Protein AF-A0AAD6EBB7-F1 (afdb_monomer)

pLDDT: mean 71.31, std 22.4, range [21.45, 94.62]

InterPro domains:
  IPR036188 FAD/NAD(P)-binding domain superfamily [G3DSA:3.50.50.60] (75-112)

Secondary structure (DSSP, 8-state):
---------------EEEEE-GGGHHHHHHHHHHHHHTT----EE--HHHHHHH-TT--S--TT--EEEEETT-----HHHHHHHHHHHHHHTT---PPPS-TTHHHHHHHHHHHHHHHHHHHHHTTS-GGG--S--

Structure (mmCIF, N/CA/C/O backbone):
data_AF-A0AAD6EBB7-F1
#
_entry.id   AF-A0AAD6EBB7-F1
#
loop_
_atom_site.group_PDB
_atom_site.id
_atom_site.type_symbol
_atom_site.label_atom_id
_atom_site.label_alt_id
_atom_site.label_comp_id
_atom_site.label_asym_id
_atom_site.label_entity_id
_atom_site.label_seq_id
_atom_site.pdbx_PDB_ins_code
_atom_site.Cartn_x
_atom_site.Cartn_y
_atom_site.Cartn_z
_atom_site.occupancy
_atom_site.B_iso_or_equiv
_atom_site.auth_seq_id
_atom_site.auth_comp_id
_atom_site.auth_asym_id
_atom_site.auth_atom_id
_atom_site.pdbx_PDB_model_num
ATOM 1 N N . MET A 1 1 ? 20.242 24.472 -24.552 1.00 30.92 1 MET A N 1
ATOM 2 C CA . MET A 1 1 ? 19.125 23.527 -24.772 1.00 30.92 1 MET A CA 1
ATOM 3 C C . MET A 1 1 ? 19.015 22.650 -23.539 1.00 30.92 1 MET A C 1
ATOM 5 O O . MET A 1 1 ? 19.896 21.833 -23.316 1.00 30.92 1 MET A O 1
ATOM 9 N N . ALA A 1 2 ? 18.014 22.889 -22.693 1.00 26.17 2 ALA A N 1
ATOM 10 C CA . ALA A 1 2 ? 17.750 22.060 -21.523 1.00 26.17 2 ALA A CA 1
ATOM 11 C C . ALA A 1 2 ? 16.842 20.902 -21.949 1.00 26.17 2 ALA A C 1
ATOM 13 O O . ALA A 1 2 ? 15.729 21.130 -22.421 1.00 26.17 2 ALA A O 1
ATOM 14 N N . VAL A 1 3 ? 17.330 19.670 -21.827 1.00 26.83 3 VAL A N 1
ATOM 15 C CA . VAL A 1 3 ? 16.520 18.469 -22.034 1.00 26.83 3 VAL A CA 1
ATOM 16 C C . VAL A 1 3 ? 15.714 18.257 -20.755 1.00 26.83 3 VAL A C 1
ATOM 18 O O . VAL A 1 3 ? 16.216 17.711 -19.776 1.00 26.83 3 VAL A O 1
ATOM 21 N N . MET A 1 4 ? 14.470 18.739 -20.736 1.00 21.45 4 MET A N 1
ATOM 22 C CA . MET A 1 4 ? 13.486 18.302 -19.748 1.00 21.45 4 MET A CA 1
ATOM 23 C C . MET A 1 4 ? 13.155 16.836 -20.032 1.00 21.45 4 MET A C 1
ATOM 25 O O . MET A 1 4 ? 12.394 16.526 -20.946 1.00 21.45 4 MET A O 1
ATOM 29 N N . ALA A 1 5 ? 13.726 15.927 -19.248 1.00 25.39 5 ALA A N 1
ATOM 30 C CA . ALA A 1 5 ? 13.166 14.593 -19.104 1.00 25.39 5 ALA A CA 1
ATOM 31 C C . ALA A 1 5 ? 11.798 14.720 -18.406 1.00 25.39 5 ALA A C 1
ATOM 33 O O . ALA A 1 5 ? 11.733 15.286 -17.311 1.00 25.39 5 ALA A O 1
ATOM 34 N N . PRO A 1 6 ? 10.697 14.223 -18.990 1.00 32.47 6 PRO A N 1
ATOM 35 C CA . PRO A 1 6 ? 9.423 14.222 -18.301 1.00 32.47 6 PRO A CA 1
ATOM 36 C C . PRO A 1 6 ? 9.461 13.098 -17.260 1.00 32.47 6 PRO A C 1
ATOM 38 O O . PRO A 1 6 ? 9.303 11.921 -17.578 1.00 32.47 6 PRO A O 1
ATOM 41 N N . VAL A 1 7 ? 9.693 13.462 -15.998 1.00 29.30 7 VAL A N 1
ATOM 42 C CA . VAL A 1 7 ? 9.375 12.624 -14.834 1.00 29.30 7 VAL A CA 1
ATOM 43 C C . VAL A 1 7 ? 7.850 12.577 -14.737 1.00 29.30 7 VAL A C 1
ATOM 45 O O . VAL A 1 7 ? 7.235 13.343 -14.004 1.00 29.30 7 VAL A O 1
ATOM 48 N N . LEU A 1 8 ? 7.223 11.735 -15.556 1.00 26.06 8 LEU A N 1
ATOM 49 C CA . LEU A 1 8 ? 5.768 11.694 -15.713 1.00 26.06 8 LEU A CA 1
ATOM 50 C C . LEU A 1 8 ? 5.171 10.359 -15.249 1.00 26.06 8 LEU A C 1
ATOM 52 O O . LEU A 1 8 ? 4.272 9.853 -15.901 1.00 26.06 8 LEU A O 1
ATOM 56 N N . TRP A 1 9 ? 5.664 9.751 -14.158 1.00 31.84 9 TRP A N 1
ATOM 57 C CA . TRP A 1 9 ? 5.035 8.526 -13.610 1.00 31.84 9 TRP A CA 1
ATOM 58 C C . TRP A 1 9 ? 5.114 8.345 -12.091 1.00 31.84 9 TRP A C 1
ATOM 60 O O . TRP A 1 9 ? 4.828 7.253 -11.606 1.00 31.84 9 TRP A O 1
ATOM 70 N N . ALA A 1 10 ? 5.402 9.387 -11.309 1.00 29.94 10 ALA A N 1
ATOM 71 C CA . ALA A 1 10 ? 5.020 9.373 -9.895 1.00 29.94 10 ALA A CA 1
ATOM 72 C C . ALA A 1 10 ? 3.500 9.602 -9.783 1.00 29.94 10 ALA A C 1
ATOM 74 O O . ALA A 1 10 ? 3.049 10.574 -9.189 1.00 29.94 10 ALA A O 1
ATOM 75 N N . LEU A 1 11 ? 2.697 8.756 -10.433 1.00 31.42 11 LEU A N 1
ATOM 76 C CA . LEU A 1 11 ? 1.260 8.729 -10.205 1.00 31.42 11 LEU A CA 1
ATOM 77 C C . LEU A 1 11 ? 1.067 7.951 -8.899 1.00 31.42 11 LEU A C 1
ATOM 79 O O . LEU A 1 11 ? 1.380 6.758 -8.875 1.00 31.42 11 LEU A O 1
ATOM 83 N N . PRO A 1 12 ? 0.634 8.593 -7.799 1.00 35.47 12 PRO A N 1
ATOM 84 C CA . PRO A 1 12 ? 0.432 7.911 -6.531 1.00 35.47 12 PRO A CA 1
ATOM 85 C C . PRO A 1 12 ? -0.656 6.846 -6.713 1.00 35.47 12 PRO A C 1
ATOM 87 O O . PRO A 1 12 ? -1.846 7.151 -6.737 1.00 35.47 12 PRO A O 1
ATOM 90 N N . CYS A 1 13 ? -0.252 5.583 -6.866 1.00 39.78 13 CYS A N 1
ATOM 91 C CA . CYS A 1 13 ? -1.150 4.451 -6.657 1.00 39.78 13 CYS A CA 1
ATOM 92 C C . CYS A 1 13 ? -1.630 4.479 -5.198 1.00 39.78 13 CYS A C 1
ATOM 94 O O . CYS A 1 13 ? -0.886 4.934 -4.326 1.00 39.78 13 CYS A O 1
ATOM 96 N N . PRO A 1 14 ? -2.879 4.063 -4.928 1.00 54.25 14 PRO A N 1
ATOM 97 C CA . PRO A 1 14 ? -3.599 4.483 -3.742 1.00 54.25 14 PRO A CA 1
ATOM 98 C C . PRO A 1 14 ? -2.853 4.040 -2.494 1.00 54.25 14 PRO A C 1
ATOM 100 O O . PRO A 1 14 ? -2.511 2.869 -2.342 1.00 54.25 14 PRO A O 1
ATOM 103 N N . ARG A 1 15 ? -2.633 5.024 -1.626 1.00 68.19 15 ARG A N 1
ATOM 104 C CA . ARG A 1 15 ? -2.256 4.880 -0.226 1.00 68.19 15 ARG A CA 1
ATOM 105 C C . ARG A 1 15 ? -2.887 3.603 0.354 1.00 68.19 15 ARG A C 1
ATOM 107 O O . ARG A 1 15 ? -4.092 3.385 0.191 1.00 68.19 15 ARG A O 1
ATOM 114 N N . LEU A 1 16 ? -2.078 2.751 0.979 1.00 78.06 16 LEU A N 1
ATOM 115 C CA . LEU A 1 16 ? -2.494 1.410 1.405 1.00 78.06 16 LEU A CA 1
ATOM 116 C C . LEU A 1 16 ? -2.692 1.322 2.915 1.00 78.06 16 LEU A C 1
ATOM 118 O O . LEU A 1 16 ? -1.977 1.958 3.693 1.00 78.06 16 LEU A O 1
ATOM 122 N N . ILE A 1 17 ? -3.649 0.482 3.315 1.00 85.94 17 ILE A N 1
ATOM 123 C CA . ILE A 1 17 ? -3.746 -0.018 4.684 1.00 85.94 17 ILE A 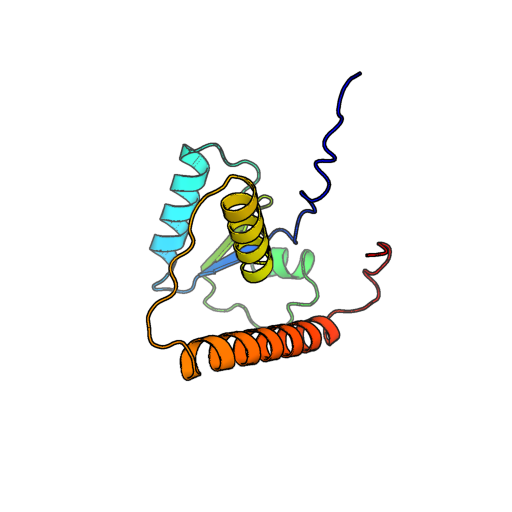CA 1
ATOM 124 C C . ILE A 1 17 ? -3.041 -1.371 4.734 1.00 85.94 17 ILE A C 1
ATOM 126 O O . ILE A 1 17 ? -3.428 -2.304 4.033 1.00 85.94 17 ILE A O 1
ATOM 130 N N . LEU A 1 18 ? -2.029 -1.479 5.588 1.00 87.69 18 LEU A N 1
ATOM 131 C CA . LEU A 1 18 ? -1.465 -2.750 6.010 1.00 87.69 18 LEU A CA 1
ATOM 132 C C . LEU A 1 18 ? -2.179 -3.199 7.279 1.00 87.69 18 LEU A C 1
ATOM 134 O O . LEU A 1 18 ? -2.119 -2.518 8.304 1.00 87.69 18 LEU A O 1
ATOM 138 N N . SER A 1 19 ? -2.821 -4.355 7.218 1.00 87.25 19 SER A N 1
ATOM 139 C CA . SER A 1 19 ? -3.530 -4.925 8.354 1.00 87.25 19 SER A CA 1
ATOM 140 C C . SER A 1 19 ? -2.941 -6.265 8.752 1.00 87.25 19 SER A C 1
ATOM 142 O O . SER A 1 19 ? -2.593 -7.073 7.894 1.00 87.25 19 SER A O 1
ATOM 144 N N . ALA A 1 20 ? -2.855 -6.519 10.054 1.00 87.31 20 ALA A N 1
ATOM 145 C CA . ALA A 1 20 ? -2.383 -7.790 10.579 1.00 87.31 20 ALA A CA 1
ATOM 146 C C . ALA A 1 20 ? -3.276 -8.331 11.693 1.00 87.31 20 ALA A C 1
ATOM 148 O O . ALA A 1 20 ? -3.769 -7.600 12.556 1.00 87.31 20 ALA A O 1
ATOM 149 N N . ALA A 1 21 ? -3.404 -9.655 11.684 1.00 83.88 21 ALA A N 1
ATOM 150 C CA . ALA A 1 21 ? -4.013 -10.445 12.741 1.00 83.88 21 ALA A CA 1
ATOM 151 C C . ALA A 1 21 ? -2.932 -11.180 13.546 1.00 83.88 21 ALA A C 1
ATOM 153 O O . ALA A 1 21 ? -1.896 -11.554 12.997 1.00 83.88 21 ALA A O 1
ATOM 154 N N . ASN A 1 22 ? -3.198 -11.397 14.838 1.00 81.94 22 ASN A N 1
ATOM 155 C CA . ASN A 1 22 ? -2.456 -12.249 15.783 1.00 81.94 22 ASN A CA 1
ATOM 156 C C . ASN A 1 22 ? -0.940 -12.382 15.526 1.00 81.94 22 ASN A C 1
ATOM 158 O O . ASN A 1 22 ? -0.155 -11.585 16.036 1.00 81.94 22 ASN A O 1
ATOM 162 N N . LEU A 1 23 ? -0.539 -13.386 14.739 1.00 85.88 23 LEU A N 1
ATOM 163 C CA . LEU A 1 23 ? 0.857 -13.764 14.495 1.00 85.88 23 LEU A CA 1
ATOM 164 C C . LEU A 1 23 ? 1.646 -12.723 13.691 1.00 85.88 23 LEU A C 1
ATOM 166 O O . LEU A 1 23 ? 2.856 -12.611 13.853 1.00 85.88 23 LEU A O 1
ATOM 170 N N . SER A 1 24 ? 0.978 -11.933 12.851 1.00 86.38 24 SER A N 1
ATOM 171 C CA . SER A 1 24 ? 1.626 -10.925 12.004 1.00 86.38 24 SER A CA 1
ATOM 172 C C . SER A 1 24 ? 1.797 -9.575 12.708 1.00 86.38 24 SER A C 1
ATOM 174 O O . SER A 1 24 ? 2.370 -8.649 12.137 1.00 86.38 24 SER A O 1
ATOM 176 N N . ARG A 1 25 ? 1.319 -9.435 13.951 1.00 87.62 25 ARG A N 1
ATOM 177 C CA . ARG A 1 25 ? 1.389 -8.172 14.695 1.00 87.62 25 ARG A CA 1
ATOM 178 C C . ARG A 1 25 ? 2.829 -7.701 14.961 1.00 87.62 25 ARG A C 1
ATOM 180 O O . ARG A 1 25 ? 3.091 -6.539 14.648 1.00 87.62 25 ARG A O 1
ATOM 187 N N . PRO A 1 26 ? 3.768 -8.543 15.446 1.00 90.19 26 PRO A N 1
ATOM 188 C CA . PRO A 1 26 ? 5.148 -8.105 15.676 1.00 90.19 26 PRO A CA 1
ATOM 189 C C . PRO A 1 26 ? 5.831 -7.618 14.394 1.00 90.19 26 PRO A C 1
ATOM 191 O O . PRO A 1 26 ? 6.562 -6.633 14.412 1.00 90.19 26 PRO A O 1
ATOM 194 N N . PHE A 1 27 ? 5.532 -8.259 13.259 1.00 90.56 27 PHE A N 1
ATOM 195 C CA . PHE A 1 27 ? 6.046 -7.850 11.953 1.00 90.56 27 PHE A CA 1
ATOM 196 C C . PHE A 1 27 ? 5.570 -6.444 11.559 1.00 90.56 27 PHE A C 1
ATOM 198 O O . PHE A 1 27 ? 6.369 -5.611 11.129 1.00 90.56 27 PHE A O 1
ATOM 205 N N . VAL A 1 28 ? 4.277 -6.151 11.735 1.00 90.88 28 VAL A N 1
ATOM 206 C CA . VAL A 1 28 ? 3.736 -4.821 11.420 1.00 90.88 28 VAL A CA 1
ATOM 207 C C . VAL A 1 28 ? 4.266 -3.765 12.387 1.00 90.88 28 VAL A C 1
ATOM 209 O O . VAL A 1 28 ? 4.611 -2.671 11.952 1.00 90.88 28 VAL A O 1
ATOM 212 N N . GLU A 1 29 ? 4.390 -4.073 13.678 1.00 92.00 29 GLU A N 1
ATOM 213 C CA . GLU A 1 29 ? 4.970 -3.146 14.658 1.00 92.00 29 GLU A CA 1
ATOM 214 C C . GLU A 1 29 ? 6.435 -2.811 14.335 1.00 92.00 29 GLU A C 1
ATOM 216 O O . GLU A 1 29 ? 6.776 -1.627 14.275 1.00 92.00 29 GLU A O 1
ATOM 221 N N . GLY A 1 30 ? 7.258 -3.813 14.008 1.00 92.88 30 GLY A N 1
ATOM 222 C CA . GLY A 1 30 ? 8.640 -3.601 13.563 1.00 92.88 30 GLY A CA 1
ATOM 223 C C . GLY A 1 30 ? 8.736 -2.834 12.239 1.00 92.88 30 GLY A C 1
ATOM 224 O O . GLY A 1 30 ? 9.616 -1.990 12.061 1.00 92.88 30 GLY A O 1
ATOM 225 N N . SER A 1 31 ? 7.784 -3.048 11.325 1.00 91.06 31 SER A N 1
ATOM 226 C CA . SER A 1 31 ? 7.694 -2.273 10.080 1.00 91.06 31 SER A CA 1
ATOM 227 C C . SER A 1 31 ? 7.394 -0.796 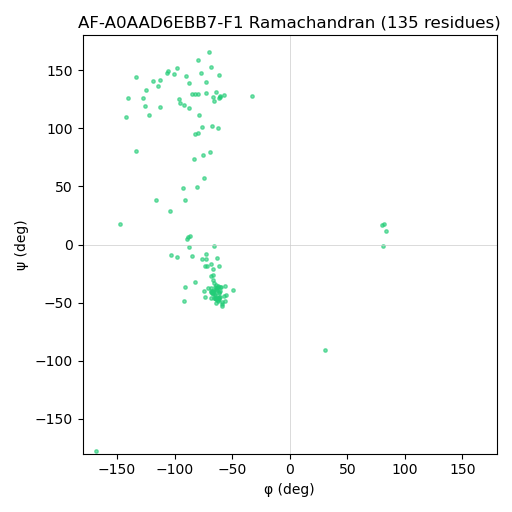10.357 1.00 91.06 31 SER A C 1
ATOM 229 O O . SER A 1 31 ? 8.032 0.074 9.772 1.00 91.06 31 SER A O 1
ATOM 231 N N . ILE A 1 32 ? 6.480 -0.486 11.286 1.00 91.88 32 ILE A N 1
ATOM 232 C CA . ILE A 1 32 ? 6.194 0.901 11.699 1.00 91.88 32 ILE A CA 1
ATOM 233 C C . ILE A 1 32 ? 7.441 1.550 12.303 1.00 91.88 32 ILE A C 1
ATOM 235 O O . ILE A 1 32 ? 7.738 2.702 11.989 1.00 91.88 32 ILE A O 1
ATOM 239 N N . GLU A 1 33 ? 8.145 0.841 13.185 1.00 94.06 33 GLU A N 1
ATOM 240 C CA . GLU A 1 33 ? 9.370 1.336 13.816 1.00 94.06 33 GLU A CA 1
ATOM 241 C C . GLU A 1 33 ? 10.451 1.638 12.776 1.00 94.06 33 GLU A C 1
ATOM 243 O O . GLU A 1 33 ? 11.020 2.729 12.779 1.00 94.06 33 GLU A O 1
ATOM 248 N N . THR A 1 34 ? 10.648 0.728 11.823 1.00 93.81 34 THR A N 1
ATOM 249 C CA . THR A 1 34 ? 11.583 0.915 10.708 1.00 93.81 34 THR A CA 1
ATOM 250 C C . THR A 1 34 ? 11.191 2.111 9.848 1.00 93.81 34 THR A C 1
ATOM 252 O O . THR A 1 34 ? 12.021 2.958 9.535 1.00 93.81 34 THR A O 1
ATOM 255 N N . CYS A 1 35 ? 9.914 2.243 9.482 1.00 91.06 35 CYS A N 1
ATOM 256 C CA . CYS A 1 35 ? 9.477 3.387 8.690 1.00 91.06 35 CYS A CA 1
ATOM 257 C C . CYS A 1 35 ? 9.683 4.713 9.442 1.00 91.06 35 CYS A C 1
ATOM 259 O O . CYS A 1 35 ? 10.063 5.709 8.829 1.00 91.06 35 CYS A O 1
ATOM 261 N N . LYS A 1 36 ? 9.484 4.734 10.766 1.00 91.31 36 LYS A N 1
ATOM 262 C CA . LYS A 1 36 ? 9.784 5.909 11.595 1.00 91.31 36 LYS A CA 1
ATOM 263 C C . LYS A 1 36 ? 11.281 6.210 11.644 1.00 91.31 36 LYS A C 1
ATOM 265 O O . LYS A 1 36 ? 11.645 7.378 11.536 1.00 91.31 36 LYS A O 1
ATOM 270 N N . SER A 1 37 ? 12.137 5.196 11.780 1.00 94.62 37 SER A N 1
ATOM 271 C CA . SER A 1 37 ? 13.590 5.391 11.876 1.00 94.62 37 SER A CA 1
ATOM 272 C C . SER A 1 37 ? 14.196 5.946 10.585 1.00 94.62 37 SER A C 1
ATOM 274 O O . SER A 1 37 ? 15.105 6.768 10.646 1.00 94.62 37 SER A O 1
ATOM 276 N N . VAL A 1 38 ? 13.641 5.581 9.424 1.00 93.50 38 VAL A N 1
ATOM 277 C CA . VAL A 1 38 ? 14.052 6.122 8.114 1.00 93.50 38 VAL A CA 1
ATOM 278 C C . VAL A 1 38 ? 13.296 7.399 7.713 1.00 93.50 38 VAL A C 1
ATOM 280 O O . VAL A 1 38 ? 13.455 7.891 6.599 1.00 93.50 38 VAL A O 1
ATOM 283 N N . GLY A 1 39 ? 12.474 7.959 8.609 1.00 92.69 39 GLY A N 1
ATOM 284 C CA . GLY A 1 39 ? 11.843 9.270 8.433 1.00 92.69 39 GLY A CA 1
ATOM 285 C C . GLY A 1 39 ? 10.579 9.299 7.568 1.00 92.69 39 GLY A C 1
ATOM 286 O O . GLY A 1 39 ? 10.175 10.383 7.138 1.00 92.69 39 GLY A O 1
ATOM 287 N N . VAL A 1 40 ? 9.922 8.158 7.322 1.00 88.69 40 VAL A N 1
ATOM 288 C CA . VAL A 1 40 ? 8.638 8.116 6.598 1.00 88.69 40 VAL A CA 1
ATOM 289 C C . VAL A 1 40 ? 7.580 8.916 7.359 1.00 88.69 40 VAL A C 1
ATOM 291 O O . VAL A 1 40 ? 7.325 8.682 8.540 1.00 88.69 40 VAL A O 1
ATOM 294 N N . GLN A 1 41 ? 6.932 9.847 6.660 1.00 90.19 41 GLN A N 1
ATOM 295 C CA . GLN A 1 41 ? 5.920 10.738 7.225 1.00 90.19 41 GLN A CA 1
ATOM 296 C C . GLN A 1 41 ? 4.494 10.239 6.961 1.00 90.19 41 GLN A C 1
ATOM 298 O O . GLN A 1 41 ? 4.217 9.597 5.948 1.00 90.19 41 GLN A O 1
ATOM 303 N N . GLY A 1 42 ? 3.571 10.593 7.860 1.00 88.25 42 GLY A N 1
ATOM 304 C CA . GLY A 1 42 ? 2.129 10.402 7.662 1.00 88.25 42 GLY A CA 1
ATOM 305 C C . GLY A 1 42 ? 1.595 8.989 7.924 1.00 88.25 42 GLY A C 1
ATOM 306 O O . GLY A 1 42 ? 0.488 8.676 7.497 1.00 88.25 42 GLY A O 1
ATOM 307 N N . LEU A 1 43 ? 2.354 8.135 8.617 1.00 91.31 43 LEU A N 1
ATOM 308 C CA . LEU A 1 43 ? 1.858 6.835 9.081 1.00 91.31 43 LEU A CA 1
ATOM 309 C C . LEU A 1 43 ? 0.765 7.013 10.142 1.00 91.31 43 LEU A C 1
ATOM 311 O O . LEU A 1 43 ? 0.997 7.656 11.167 1.00 91.31 43 LEU A O 1
ATOM 315 N N . GLU A 1 44 ? -0.392 6.380 9.946 1.00 93.06 44 GLU A N 1
ATOM 316 C CA . GLU A 1 44 ? -1.518 6.439 10.891 1.00 93.06 44 GLU A CA 1
ATOM 317 C C . GLU A 1 44 ? -1.941 5.024 11.295 1.00 93.06 44 GLU A C 1
ATOM 319 O O . GLU A 1 44 ? -2.137 4.164 10.441 1.00 93.06 44 GLU A O 1
ATOM 324 N N . LYS A 1 45 ? -2.134 4.768 12.593 1.00 93.25 45 LYS A N 1
ATOM 325 C CA . LYS A 1 45 ? -2.850 3.561 13.031 1.00 93.25 45 LYS A CA 1
ATOM 326 C C . LYS A 1 45 ? -4.348 3.830 12.942 1.00 93.25 45 LYS A C 1
ATOM 328 O O . LYS A 1 45 ? -4.803 4.841 13.468 1.00 93.25 45 LYS A O 1
ATOM 333 N N . LEU A 1 46 ? -5.091 2.933 12.303 1.00 91.81 46 LEU A N 1
ATOM 334 C CA . LEU A 1 46 ? -6.527 3.083 12.085 1.00 91.81 46 LEU A CA 1
ATOM 335 C C . 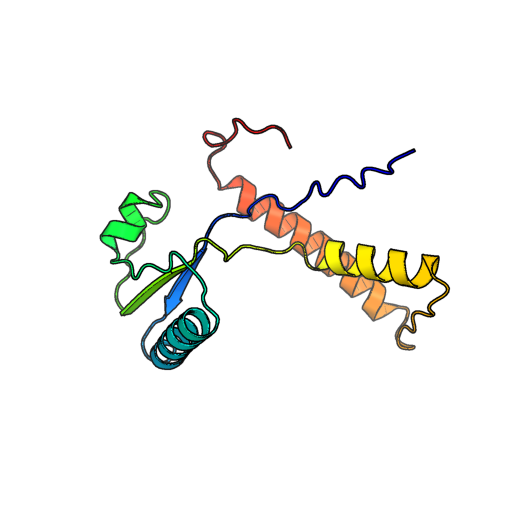LEU A 1 46 ? -7.335 2.051 12.876 1.00 91.81 46 LEU A C 1
ATOM 337 O O . LEU A 1 46 ? -6.970 0.874 12.961 1.00 91.81 46 LEU A O 1
ATOM 341 N N . THR A 1 47 ? -8.471 2.482 13.415 1.00 91.31 47 THR A N 1
ATOM 342 C CA . THR A 1 47 ? -9.520 1.583 13.906 1.00 91.31 47 THR A CA 1
ATOM 343 C C . THR A 1 47 ? -10.369 1.062 12.739 1.00 91.31 47 THR A C 1
ATOM 345 O O . THR A 1 47 ? -10.428 1.710 11.690 1.00 91.31 47 THR A O 1
ATOM 348 N N . PRO A 1 48 ? -11.084 -0.067 12.898 1.00 89.94 48 PRO A N 1
ATOM 349 C CA . PRO A 1 48 ? -12.046 -0.541 11.901 1.00 89.94 48 PRO A CA 1
ATOM 350 C C . PRO A 1 48 ? -13.035 0.530 11.418 1.00 89.94 48 PRO A C 1
ATOM 352 O O . PRO A 1 48 ? -13.310 0.618 10.223 1.00 89.94 48 PRO A O 1
ATOM 355 N N . ASP A 1 49 ? -13.523 1.390 12.313 1.00 90.19 49 ASP A N 1
ATOM 356 C CA . ASP A 1 49 ? -14.470 2.448 11.947 1.00 90.19 49 ASP A CA 1
ATOM 357 C C . ASP A 1 49 ? -13.812 3.561 11.126 1.00 90.19 49 ASP A C 1
ATOM 359 O O . ASP A 1 49 ? -14.395 4.037 10.153 1.00 90.19 49 ASP A O 1
ATOM 363 N N . GLN A 1 50 ? -12.564 3.926 11.438 1.00 92.00 50 GLN A N 1
ATOM 364 C CA . GLN A 1 50 ? -11.793 4.868 10.621 1.00 92.00 50 GLN A CA 1
ATOM 365 C C . GLN A 1 50 ? -11.500 4.303 9.226 1.00 92.00 50 GLN A C 1
ATOM 367 O O . GLN A 1 50 ? -11.532 5.044 8.242 1.00 92.00 50 GLN A O 1
ATOM 372 N N . ILE A 1 51 ? -11.253 2.992 9.123 1.00 89.81 51 ILE A N 1
ATOM 373 C CA . ILE A 1 51 ? -11.087 2.308 7.834 1.00 89.81 51 ILE A CA 1
ATOM 374 C C . ILE A 1 51 ? -12.374 2.407 7.027 1.00 89.81 51 ILE A C 1
ATOM 376 O O . ILE A 1 51 ? -12.313 2.821 5.877 1.00 89.81 51 ILE A O 1
ATOM 380 N N . ARG A 1 52 ? -13.531 2.096 7.618 1.00 88.94 52 ARG A N 1
ATOM 381 C CA . ARG A 1 52 ? -14.834 2.182 6.935 1.00 88.94 52 ARG A CA 1
ATOM 382 C C . ARG A 1 52 ? -15.182 3.605 6.512 1.00 88.94 52 ARG A C 1
ATOM 384 O O . ARG A 1 52 ? -15.696 3.803 5.418 1.00 88.94 52 ARG A O 1
ATOM 391 N N . ALA A 1 53 ? -14.864 4.592 7.348 1.00 90.25 53 ALA A N 1
ATOM 392 C CA . ALA A 1 53 ? -15.068 5.999 7.021 1.00 90.25 53 ALA A CA 1
ATOM 393 C C . ALA A 1 53 ? -14.216 6.439 5.819 1.00 90.25 53 ALA A C 1
ATOM 395 O O . ALA A 1 53 ? -14.675 7.220 4.990 1.00 90.25 53 ALA A O 1
ATOM 396 N N . ARG A 1 54 ? -12.983 5.927 5.707 1.00 89.19 54 ARG A N 1
ATOM 397 C CA . ARG A 1 54 ? -12.070 6.235 4.594 1.00 89.19 54 ARG A CA 1
ATOM 398 C C . ARG A 1 54 ? -12.348 5.382 3.348 1.00 89.19 54 ARG A C 1
ATOM 400 O O . ARG A 1 54 ? -12.159 5.854 2.232 1.00 89.19 54 ARG A O 1
ATOM 407 N N . PHE A 1 55 ? -12.800 4.147 3.541 1.00 87.06 55 PHE A N 1
ATOM 408 C CA . PHE A 1 55 ? -13.011 3.129 2.517 1.00 87.06 55 PHE A CA 1
ATOM 409 C C . PHE A 1 55 ? -14.374 2.469 2.695 1.00 87.06 55 PHE A C 1
ATOM 411 O O . PHE A 1 55 ? -14.486 1.355 3.209 1.00 87.06 55 PHE A O 1
ATOM 418 N N . SER A 1 56 ? -15.417 3.141 2.213 1.00 84.81 56 SER A N 1
ATOM 419 C CA . SER A 1 56 ? -16.804 2.668 2.315 1.00 84.81 56 SER A CA 1
ATOM 420 C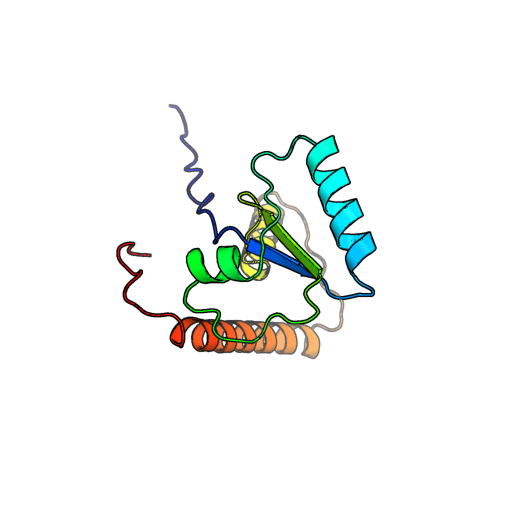 C . SER A 1 56 ? -17.063 1.329 1.610 1.00 84.81 56 SER A C 1
ATOM 422 O O . SER A 1 56 ? -18.030 0.644 1.929 1.00 84.81 56 SER A O 1
ATOM 424 N N . VAL A 1 57 ? -16.178 0.918 0.694 1.00 87.38 57 VAL A N 1
ATOM 425 C CA . VAL A 1 57 ? -16.211 -0.404 0.045 1.00 87.38 57 VAL A CA 1
ATOM 426 C C . VAL A 1 57 ? -15.930 -1.560 1.019 1.00 87.38 57 VAL A C 1
ATOM 428 O O . VAL A 1 57 ? -16.302 -2.702 0.753 1.00 87.38 57 VAL A O 1
ATOM 431 N N . VAL A 1 58 ? -15.293 -1.294 2.164 1.00 85.62 58 VAL A N 1
ATOM 432 C CA . VAL A 1 58 ? -14.991 -2.311 3.179 1.00 85.62 58 VAL A CA 1
ATOM 433 C C . VAL A 1 58 ? -16.219 -2.530 4.064 1.00 85.62 58 VAL A C 1
ATOM 435 O O . VAL A 1 58 ? -16.434 -1.826 5.047 1.00 85.62 58 VAL A O 1
ATOM 438 N N . THR A 1 59 ? -17.024 -3.537 3.733 1.00 85.38 59 THR A N 1
ATOM 439 C CA . THR A 1 59 ? -18.286 -3.849 4.437 1.00 85.38 59 THR A CA 1
ATOM 440 C C . THR A 1 59 ? -18.190 -5.043 5.394 1.00 85.38 59 THR A C 1
ATOM 442 O O . THR A 1 59 ? -19.104 -5.288 6.180 1.00 85.38 59 THR A O 1
ATOM 445 N N . GLY A 1 60 ? -17.080 -5.786 5.360 1.00 86.56 60 GLY A N 1
ATOM 446 C CA . GLY A 1 60 ? -16.864 -6.971 6.190 1.00 86.56 60 GLY A CA 1
ATOM 447 C C . GLY A 1 60 ? -16.664 -6.680 7.685 1.00 86.56 60 GLY A C 1
ATOM 448 O O . GLY A 1 60 ? -16.387 -5.553 8.118 1.00 86.56 60 GLY A O 1
ATOM 449 N N . LYS A 1 61 ? -16.767 -7.740 8.496 1.00 85.62 61 LYS A N 1
ATOM 450 C CA . LYS A 1 61 ? -16.295 -7.715 9.886 1.00 85.62 61 LYS A CA 1
ATOM 451 C C . LYS A 1 61 ? -14.767 -7.743 9.889 1.00 85.62 61 LYS A C 1
ATOM 453 O O . LYS A 1 61 ? -14.172 -8.584 9.225 1.00 85.62 61 LYS A O 1
ATOM 458 N N . LEU A 1 62 ? -14.149 -6.831 10.636 1.00 85.06 62 LEU A N 1
ATOM 459 C CA . LEU A 1 62 ? -12.691 -6.734 10.797 1.00 85.06 62 LEU A CA 1
ATOM 460 C C . LEU A 1 62 ? -12.248 -7.289 12.163 1.00 85.06 62 LEU A C 1
ATOM 462 O O . LEU A 1 62 ? -11.266 -6.838 12.750 1.00 85.06 62 LEU A O 1
ATOM 466 N N . ASP A 1 63 ? -13.001 -8.251 12.699 1.00 82.44 63 ASP A N 1
ATOM 467 C CA . ASP A 1 63 ? -12.721 -8.860 13.998 1.00 82.44 63 ASP A CA 1
ATOM 468 C C . ASP A 1 63 ? -11.377 -9.609 13.943 1.00 82.44 63 ASP A C 1
ATOM 470 O O . ASP A 1 63 ? -11.106 -10.363 13.008 1.00 82.44 63 ASP A O 1
ATOM 474 N N . GLY A 1 64 ? -10.504 -9.376 14.926 1.00 80.50 64 GLY A N 1
ATOM 475 C CA . GLY A 1 64 ? -9.158 -9.966 14.975 1.00 80.50 64 GLY A CA 1
ATOM 476 C C . GLY A 1 64 ? -8.095 -9.255 14.122 1.00 80.50 64 GLY A C 1
ATOM 477 O O . GLY A 1 64 ? -6.927 -9.649 14.156 1.00 80.50 64 GLY A O 1
ATOM 478 N N . TRP A 1 65 ? -8.455 -8.190 13.397 1.00 81.62 65 TRP A N 1
ATOM 479 C CA . TRP A 1 65 ? -7.515 -7.322 12.674 1.00 81.62 65 TRP A CA 1
ATOM 480 C C . TRP A 1 65 ? -6.933 -6.291 13.647 1.00 81.62 65 TRP A C 1
ATOM 482 O O . TRP A 1 65 ? -7.316 -5.121 13.682 1.00 81.62 65 TRP A O 1
ATOM 492 N N . ASN A 1 66 ? -6.034 -6.780 14.500 1.00 80.94 66 ASN A N 1
ATOM 493 C CA . ASN A 1 66 ? -5.584 -6.106 15.720 1.00 80.94 66 ASN A CA 1
ATOM 494 C C . ASN A 1 66 ? -4.689 -4.884 15.468 1.00 80.94 66 ASN A C 1
ATOM 496 O O . ASN A 1 66 ? -4.510 -4.057 16.362 1.00 80.94 66 ASN A O 1
ATOM 500 N N . ILE A 1 67 ? -4.097 -4.768 14.279 1.00 86.25 67 ILE A N 1
ATOM 501 C CA . ILE A 1 67 ? -3.308 -3.602 13.889 1.00 86.25 67 ILE A CA 1
ATOM 502 C C . ILE A 1 67 ? -3.583 -3.267 12.428 1.00 86.25 67 ILE A C 1
ATOM 504 O O . ILE A 1 67 ? -3.447 -4.119 11.555 1.00 86.25 67 ILE A O 1
ATOM 508 N N . ASN A 1 68 ? -3.970 -2.019 12.173 1.00 91.31 68 ASN A N 1
ATOM 509 C CA . ASN A 1 68 ? -4.186 -1.491 10.833 1.00 91.31 68 ASN A CA 1
ATOM 510 C C . ASN A 1 68 ? -3.384 -0.205 10.705 1.00 91.31 68 ASN A C 1
ATOM 512 O O . ASN A 1 68 ? -3.511 0.688 11.544 1.00 91.31 68 ASN A O 1
ATOM 516 N N . VAL A 1 69 ? -2.544 -0.123 9.685 1.00 92.38 69 VAL A N 1
ATOM 517 C CA . VAL A 1 69 ? -1.619 0.985 9.478 1.00 92.38 69 VAL A CA 1
ATOM 518 C C . VAL A 1 69 ? -1.835 1.543 8.095 1.00 92.38 69 VAL A C 1
ATOM 520 O O . VAL A 1 69 ? -1.645 0.859 7.096 1.00 92.38 69 VAL A O 1
ATOM 523 N N . TRP A 1 70 ? -2.200 2.807 8.043 1.00 91.44 70 TRP A N 1
ATOM 524 C CA . TRP A 1 70 ? -2.179 3.594 6.837 1.00 91.44 70 TRP A CA 1
ATOM 525 C C . TRP A 1 70 ? -0.771 4.077 6.541 1.00 91.44 70 TRP A C 1
ATOM 527 O O . TRP A 1 70 ? -0.140 4.696 7.401 1.00 91.44 70 TRP A O 1
ATOM 537 N N . ASN A 1 71 ? -0.312 3.853 5.314 1.00 89.69 71 ASN A N 1
ATOM 538 C CA . ASN A 1 71 ? 0.908 4.460 4.816 1.00 89.69 71 ASN A CA 1
ATOM 539 C C . ASN A 1 71 ? 0.611 5.271 3.542 1.00 89.69 71 ASN A C 1
ATOM 541 O O . ASN A 1 71 ? 0.314 4.681 2.498 1.00 89.69 71 ASN A O 1
ATOM 545 N N . PRO A 1 72 ? 0.713 6.613 3.591 1.00 86.69 72 PRO A N 1
ATOM 546 C CA . PRO A 1 72 ? 0.417 7.461 2.448 1.00 86.69 72 PRO A CA 1
ATOM 547 C C . PRO A 1 72 ? 1.481 7.399 1.347 1.00 86.69 72 PRO A C 1
ATOM 549 O O . PRO A 1 72 ? 1.227 7.910 0.259 1.00 86.69 72 PRO A O 1
ATOM 552 N N . THR A 1 73 ? 2.653 6.818 1.616 1.00 84.69 73 THR A N 1
ATOM 553 C CA . THR A 1 73 ? 3.718 6.614 0.624 1.00 84.69 73 THR A CA 1
ATOM 554 C C . THR A 1 73 ? 3.715 5.202 0.040 1.00 84.69 73 THR A C 1
ATOM 556 O O . THR A 1 73 ? 4.401 4.952 -0.948 1.00 84.69 73 THR A O 1
ATOM 559 N N . ALA A 1 74 ? 2.939 4.281 0.620 1.00 85.00 74 ALA A N 1
ATOM 560 C CA . ALA A 1 74 ? 2.772 2.942 0.078 1.00 85.00 74 ALA A CA 1
ATOM 561 C C . ALA A 1 74 ? 1.817 2.953 -1.118 1.00 85.00 74 ALA A C 1
ATOM 563 O O . ALA A 1 74 ? 0.847 3.710 -1.155 1.00 85.00 74 ALA A O 1
ATOM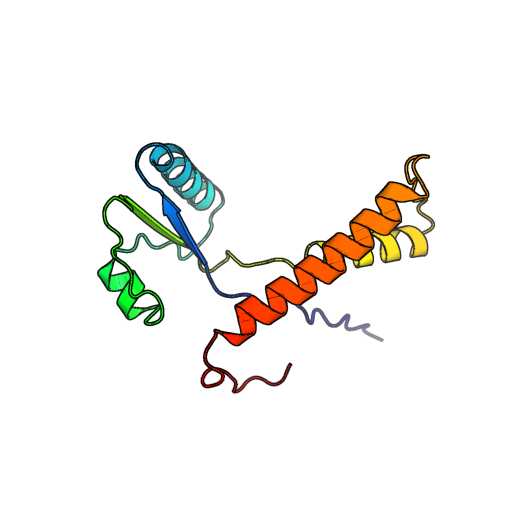 564 N N . GLY A 1 75 ? 2.070 2.058 -2.066 1.00 84.38 75 GLY A N 1
ATOM 565 C CA . GLY A 1 75 ? 1.239 1.879 -3.243 1.00 84.38 75 GLY A CA 1
ATOM 566 C C . GLY A 1 75 ? 1.607 0.606 -3.991 1.00 84.38 75 GLY A C 1
ATOM 567 O O . GLY A 1 75 ? 2.478 -0.159 -3.575 1.00 84.38 75 GLY A O 1
ATOM 568 N N . TRP A 1 76 ? 0.929 0.389 -5.110 1.00 81.38 76 TRP A N 1
ATOM 569 C CA . TRP A 1 76 ? 1.210 -0.715 -6.018 1.00 81.38 76 TRP A CA 1
ATOM 570 C C . TRP A 1 76 ? 2.231 -0.300 -7.073 1.00 81.38 76 TRP A C 1
ATOM 572 O O . TRP A 1 76 ? 2.210 0.830 -7.558 1.00 81.38 76 TRP A O 1
ATOM 582 N N . ALA A 1 77 ? 3.089 -1.240 -7.465 1.00 83.06 77 ALA A N 1
ATOM 583 C CA . ALA A 1 77 ? 4.004 -1.078 -8.585 1.00 83.06 77 ALA A CA 1
ATOM 584 C C . ALA A 1 77 ? 3.639 -2.057 -9.707 1.00 83.06 77 ALA A C 1
ATOM 586 O O . ALA A 1 77 ? 3.390 -3.239 -9.461 1.00 83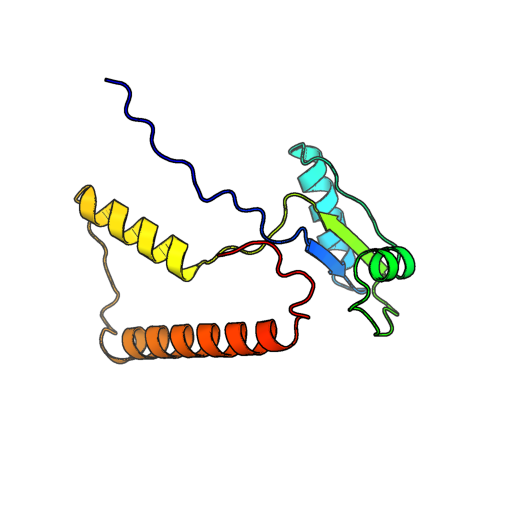.06 77 ALA A O 1
ATOM 587 N N . ALA A 1 78 ? 3.647 -1.577 -10.952 1.00 82.31 78 ALA A N 1
ATOM 588 C CA . ALA A 1 78 ? 3.502 -2.417 -12.137 1.00 82.31 78 ALA A CA 1
ATOM 589 C C . ALA A 1 78 ? 4.814 -3.181 -12.395 1.00 82.31 78 ALA A C 1
ATOM 591 O O . ALA A 1 78 ? 5.602 -2.799 -13.258 1.00 82.31 78 ALA A O 1
ATOM 592 N N . ALA A 1 79 ? 5.064 -4.235 -11.612 1.00 85.31 79 ALA A N 1
ATOM 593 C CA . ALA A 1 79 ? 6.346 -4.942 -11.582 1.00 85.31 79 ALA A CA 1
ATOM 594 C C . ALA A 1 79 ? 6.801 -5.438 -12.967 1.00 85.31 79 ALA A C 1
ATOM 596 O O . ALA A 1 79 ? 7.953 -5.226 -13.331 1.00 85.31 79 ALA A O 1
ATOM 597 N N . GLY A 1 80 ? 5.894 -6.010 -13.771 1.00 83.88 80 GLY A N 1
ATOM 598 C CA . GLY A 1 80 ? 6.213 -6.456 -15.134 1.00 83.88 80 GLY A CA 1
ATOM 599 C C . GLY A 1 80 ? 6.715 -5.312 -16.017 1.00 83.88 80 GLY A C 1
ATOM 600 O O . GLY A 1 80 ? 7.810 -5.384 -16.562 1.00 83.88 80 GLY A O 1
ATOM 601 N N . THR A 1 81 ? 5.979 -4.199 -16.060 1.00 82.94 81 THR A N 1
ATOM 602 C CA . THR A 1 81 ? 6.388 -3.000 -16.808 1.00 82.94 81 THR A CA 1
ATOM 603 C C . THR A 1 81 ? 7.689 -2.397 -16.276 1.00 82.94 81 THR A C 1
ATOM 605 O O . THR A 1 81 ? 8.491 -1.877 -17.050 1.00 82.94 81 THR A O 1
ATOM 608 N N . ALA A 1 82 ? 7.916 -2.443 -14.962 1.00 84.31 82 ALA A N 1
ATOM 609 C CA . ALA A 1 82 ? 9.159 -1.964 -14.366 1.00 84.31 82 ALA A CA 1
ATOM 610 C C . ALA A 1 82 ? 10.361 -2.794 -14.843 1.00 84.31 82 ALA A C 1
ATOM 612 O O . ALA A 1 82 ? 11.362 -2.221 -15.271 1.00 84.31 82 ALA A O 1
ATOM 613 N N . ILE A 1 83 ? 10.233 -4.124 -14.844 1.00 87.44 83 ILE A N 1
ATOM 614 C CA . ILE A 1 83 ? 11.268 -5.044 -15.331 1.00 87.44 83 ILE A CA 1
ATOM 615 C C . ILE A 1 83 ? 11.495 -4.861 -16.835 1.00 87.44 83 ILE A C 1
ATOM 617 O O . ILE A 1 83 ? 12.638 -4.721 -17.253 1.00 87.44 83 ILE A O 1
ATOM 621 N N . GLU A 1 84 ? 10.434 -4.784 -17.642 1.00 85.06 84 GLU A N 1
ATOM 622 C CA . GLU A 1 84 ? 10.534 -4.550 -19.092 1.00 85.06 84 GLU A CA 1
ATOM 623 C C . GLU A 1 84 ? 11.293 -3.257 -19.415 1.00 85.06 84 GLU A C 1
ATOM 625 O O . GLU A 1 84 ? 12.169 -3.237 -20.280 1.00 85.06 84 GLU A O 1
ATOM 630 N N . ARG A 1 85 ? 10.999 -2.168 -18.695 1.00 85.81 85 ARG A N 1
ATOM 631 C CA . ARG A 1 85 ? 11.694 -0.884 -18.869 1.00 85.81 85 ARG A CA 1
ATOM 632 C C . ARG A 1 85 ? 13.155 -0.962 -18.447 1.00 85.81 85 ARG A C 1
ATOM 634 O O . ARG A 1 85 ? 14.003 -0.381 -19.119 1.00 85.81 85 ARG A O 1
ATOM 641 N N . MET A 1 86 ? 13.442 -1.657 -17.349 1.00 90.19 86 MET A N 1
ATOM 642 C CA . MET A 1 86 ? 14.805 -1.860 -16.864 1.00 90.19 86 MET A CA 1
ATOM 643 C C . MET A 1 86 ? 15.630 -2.676 -17.867 1.00 90.19 86 MET A C 1
ATOM 645 O O . MET A 1 86 ? 16.721 -2.253 -18.236 1.00 90.19 86 MET A O 1
ATOM 649 N N . ALA A 1 87 ? 15.074 -3.779 -18.374 1.00 88.44 87 ALA A N 1
ATOM 650 C CA . ALA A 1 87 ? 15.677 -4.597 -19.423 1.00 88.44 87 ALA A CA 1
ATOM 651 C C . ALA A 1 87 ? 15.932 -3.775 -20.696 1.00 88.44 87 ALA A C 1
ATOM 653 O O . ALA A 1 87 ? 17.054 -3.727 -21.191 1.00 88.44 87 ALA A O 1
ATOM 654 N N . GLY A 1 88 ? 14.922 -3.040 -21.175 1.00 88.00 88 GLY A N 1
ATOM 655 C CA . GLY A 1 88 ? 15.056 -2.195 -22.363 1.00 88.00 88 GLY A CA 1
ATOM 656 C C . GLY A 1 88 ? 16.128 -1.109 -22.223 1.00 88.00 88 GLY A C 1
ATOM 657 O O . GLY A 1 88 ? 16.839 -0.827 -23.185 1.00 88.00 88 GLY A O 1
ATOM 658 N N . ARG A 1 89 ? 16.283 -0.515 -21.031 1.00 92.06 89 ARG A N 1
ATOM 659 C CA . ARG A 1 89 ? 17.366 0.441 -20.740 1.00 92.06 89 ARG A CA 1
ATOM 660 C C . ARG A 1 89 ? 18.736 -0.230 -20.723 1.00 92.06 89 ARG A C 1
ATOM 662 O O . ARG A 1 89 ? 19.641 0.282 -21.367 1.00 92.06 89 ARG A O 1
ATOM 669 N N . CYS A 1 90 ? 18.861 -1.373 -20.053 1.00 88.81 90 CYS A N 1
ATOM 670 C CA . CYS A 1 90 ? 20.103 -2.139 -19.991 1.00 88.81 90 CYS A CA 1
ATOM 671 C C . CYS A 1 90 ? 20.609 -2.496 -21.397 1.00 88.81 90 CYS A C 1
ATOM 673 O O . CYS A 1 90 ? 21.747 -2.180 -21.732 1.00 88.81 90 CYS A O 1
ATOM 675 N N . SER A 1 91 ? 19.740 -3.028 -22.261 1.00 87.62 91 SER A N 1
ATOM 676 C CA . SER A 1 91 ? 20.104 -3.338 -23.649 1.00 87.62 91 SER A CA 1
ATOM 677 C C . SER A 1 91 ? 20.463 -2.095 -24.469 1.00 87.62 91 SER A C 1
ATOM 679 O O . SER A 1 91 ? 21.387 -2.143 -25.277 1.00 87.62 91 SER A O 1
ATOM 681 N N . ALA A 1 92 ? 19.772 -0.967 -24.264 1.00 88.50 92 ALA A N 1
ATOM 682 C CA . ALA A 1 92 ? 20.078 0.286 -24.961 1.00 88.50 92 ALA A CA 1
ATOM 683 C C . ALA A 1 92 ? 21.445 0.880 -24.569 1.00 88.50 92 ALA A C 1
ATOM 685 O O . ALA A 1 92 ? 22.053 1.590 -25.367 1.00 88.50 92 ALA A O 1
ATOM 686 N N . GLU A 1 93 ? 21.927 0.584 -23.363 1.00 94.12 93 GLU A N 1
ATOM 687 C CA . GLU A 1 93 ? 23.252 0.975 -22.865 1.00 94.12 93 GLU A CA 1
ATOM 688 C C . GLU A 1 93 ? 24.341 -0.067 -23.192 1.00 94.12 93 GLU A C 1
ATOM 690 O O . GLU A 1 93 ? 25.492 0.096 -22.794 1.00 94.12 93 GLU A O 1
ATOM 695 N N . GLY A 1 94 ? 23.998 -1.116 -23.951 1.00 89.88 94 GLY A N 1
ATOM 696 C CA . GLY A 1 94 ? 24.922 -2.176 -24.363 1.00 89.88 94 GLY A CA 1
ATOM 697 C C . GLY A 1 94 ? 25.115 -3.286 -23.328 1.00 89.88 94 GLY A C 1
ATOM 698 O O . GLY A 1 94 ? 26.019 -4.101 -23.479 1.00 89.88 94 GLY A O 1
ATOM 699 N N . GLY A 1 95 ? 24.289 -3.326 -22.282 1.00 85.81 95 GLY A N 1
ATOM 700 C CA . GLY A 1 95 ? 24.266 -4.422 -21.322 1.00 85.81 95 GLY A CA 1
ATOM 701 C C . GLY A 1 95 ? 23.633 -5.684 -21.906 1.00 85.81 95 GLY A C 1
ATOM 702 O O . GLY A 1 95 ? 22.620 -5.632 -22.610 1.00 85.81 95 GLY A O 1
ATOM 703 N N . GLU A 1 96 ? 24.226 -6.830 -21.588 1.00 85.38 96 GLU A N 1
ATOM 704 C CA . GLU A 1 96 ? 23.720 -8.143 -21.981 1.00 85.38 96 GLU A CA 1
ATOM 705 C C . GLU A 1 96 ? 22.708 -8.668 -20.956 1.00 85.38 96 GLU A C 1
ATOM 707 O O . GLU A 1 96 ? 22.882 -8.529 -19.744 1.00 85.38 96 GLU A O 1
ATOM 712 N N . ILE A 1 97 ? 21.630 -9.279 -21.450 1.00 80.12 97 ILE A N 1
ATOM 713 C CA . ILE A 1 97 ? 20.619 -9.943 -20.626 1.00 80.12 97 ILE A CA 1
ATOM 714 C C . ILE A 1 97 ? 20.708 -11.435 -20.916 1.00 80.12 97 ILE A C 1
ATOM 716 O O . ILE A 1 97 ? 20.470 -11.860 -22.045 1.00 80.12 97 ILE A O 1
ATOM 720 N N . HIS A 1 98 ? 21.023 -12.222 -19.892 1.00 82.06 98 HIS A N 1
ATOM 721 C CA . HIS A 1 98 ? 21.053 -13.676 -19.990 1.00 82.06 98 HIS A CA 1
ATOM 722 C C . HIS A 1 98 ? 19.729 -14.253 -19.496 1.00 82.06 98 HIS A C 1
ATOM 724 O O . HIS A 1 98 ? 19.298 -13.983 -18.372 1.00 82.06 98 HIS A O 1
ATOM 730 N N . PHE A 1 99 ? 19.095 -15.059 -20.338 1.00 74.94 99 PHE A N 1
ATOM 731 C CA . PHE A 1 99 ? 17.959 -15.891 -19.963 1.00 74.94 99 PHE A CA 1
ATOM 732 C C . PHE A 1 99 ? 18.464 -17.324 -19.750 1.00 74.94 99 PHE A C 1
ATOM 734 O O . PHE A 1 99 ? 19.436 -17.735 -20.379 1.00 74.94 99 PHE A O 1
ATOM 741 N N . GLY A 1 100 ? 17.860 -18.062 -18.816 1.00 74.69 100 GLY A N 1
ATOM 742 C CA . GLY A 1 100 ? 18.197 -19.474 -18.613 1.00 74.69 100 GLY A CA 1
ATOM 743 C C . GLY A 1 100 ? 17.742 -20.334 -19.796 1.00 74.69 100 GLY A C 1
ATOM 744 O O . GLY A 1 100 ? 16.756 -20.000 -20.447 1.00 74.69 100 GLY A O 1
ATOM 745 N N . GLU A 1 101 ? 18.434 -21.452 -20.030 1.00 63.91 101 GLU A N 1
ATOM 746 C CA . GLU A 1 101 ? 18.282 -22.340 -21.202 1.00 63.91 101 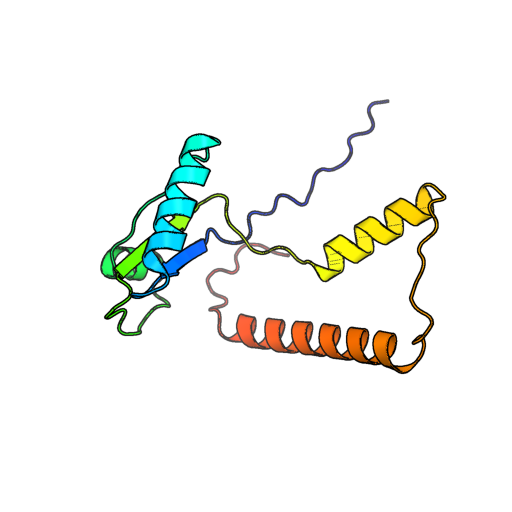GLU A CA 1
ATOM 747 C C . GLU A 1 101 ? 16.923 -23.075 -21.306 1.00 63.91 101 GLU A C 1
ATOM 749 O O . GLU A 1 101 ? 16.663 -23.755 -22.297 1.00 63.91 101 GLU A O 1
ATOM 754 N N . ASP A 1 102 ? 15.999 -22.891 -20.356 1.00 59.41 102 ASP A N 1
ATOM 755 C CA . ASP A 1 102 ? 14.617 -23.404 -20.422 1.00 59.41 102 ASP A CA 1
ATOM 756 C C . ASP A 1 102 ? 13.708 -22.501 -21.294 1.00 59.41 102 ASP A C 1
ATOM 758 O O . ASP A 1 102 ? 12.620 -22.063 -20.895 1.00 59.41 102 ASP A O 1
ATOM 762 N N . GLU A 1 103 ? 14.179 -22.180 -22.502 1.00 52.59 103 GLU A N 1
ATOM 763 C CA . GLU A 1 103 ? 13.678 -21.088 -23.351 1.00 52.59 103 GLU A CA 1
ATOM 764 C C . GLU A 1 103 ? 12.255 -21.297 -23.911 1.00 52.59 103 GLU A C 1
ATOM 766 O O . GLU A 1 103 ? 11.606 -20.338 -24.334 1.00 52.59 103 GLU A O 1
ATOM 771 N N . GLY A 1 104 ? 11.722 -22.521 -23.893 1.00 51.78 104 GLY A N 1
ATOM 772 C CA . GLY A 1 104 ? 10.422 -22.836 -24.502 1.00 51.78 104 GLY A CA 1
ATOM 773 C C . GLY A 1 104 ? 9.225 -22.721 -23.557 1.00 51.78 104 GLY A C 1
ATOM 774 O O . GLY A 1 104 ? 8.213 -22.098 -23.884 1.00 51.78 104 GLY A O 1
AT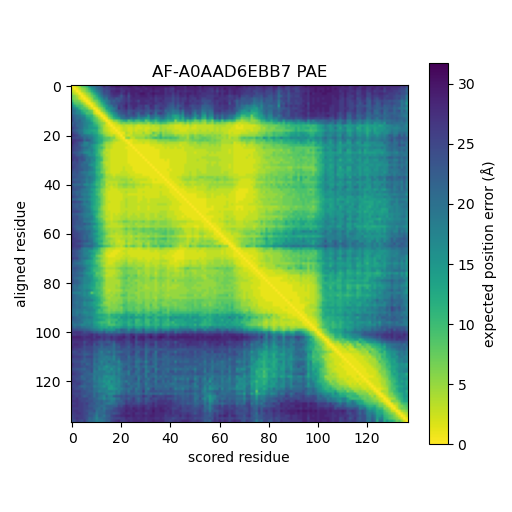OM 775 N N . GLU A 1 105 ? 9.324 -23.319 -22.371 1.00 51.50 105 GLU A N 1
ATOM 776 C CA . GLU A 1 105 ? 8.174 -23.479 -21.470 1.00 51.50 105 GLU A CA 1
ATOM 777 C C . GLU A 1 105 ? 8.037 -22.312 -20.489 1.00 51.50 105 GLU A C 1
ATOM 779 O O . GLU A 1 105 ? 6.924 -21.848 -20.222 1.00 51.50 105 GLU A O 1
ATOM 784 N N . CYS A 1 106 ? 9.155 -21.769 -19.999 1.00 51.28 106 CYS A N 1
ATOM 785 C CA . CYS A 1 106 ? 9.134 -20.723 -18.980 1.00 51.28 106 CYS A CA 1
ATOM 786 C C . CYS A 1 106 ? 8.710 -19.363 -19.560 1.00 51.28 106 CYS A C 1
ATOM 788 O O . CYS A 1 106 ? 7.890 -18.660 -18.969 1.00 51.28 106 CYS A O 1
ATOM 790 N N . ALA A 1 107 ? 9.178 -19.015 -20.765 1.00 53.41 107 ALA A N 1
ATOM 791 C CA . ALA A 1 107 ? 8.809 -17.766 -21.432 1.00 53.41 107 ALA A CA 1
ATOM 792 C C . ALA A 1 107 ? 7.330 -17.744 -21.861 1.00 53.41 107 ALA A C 1
ATOM 794 O O . ALA A 1 107 ? 6.648 -16.729 -21.686 1.00 53.41 107 ALA A O 1
ATOM 795 N N . ALA A 1 108 ? 6.813 -18.864 -22.380 1.00 56.81 108 ALA A N 1
ATOM 796 C CA . ALA A 1 108 ? 5.401 -19.014 -22.727 1.00 56.81 108 ALA A CA 1
ATOM 797 C C . ALA A 1 108 ? 4.509 -18.967 -21.475 1.00 56.81 108 ALA A C 1
ATOM 799 O O . ALA A 1 108 ? 3.552 -18.190 -21.432 1.00 56.81 108 ALA A O 1
ATOM 800 N N . SER A 1 109 ? 4.891 -19.699 -20.423 1.00 57.06 109 SER A N 1
ATOM 801 C CA . SER A 1 109 ? 4.207 -19.705 -19.125 1.00 57.06 109 SER A CA 1
ATOM 802 C C . SER A 1 109 ? 4.211 -18.328 -18.452 1.00 57.06 109 SER A C 1
ATOM 804 O O . SER A 1 109 ? 3.179 -17.880 -17.950 1.00 57.06 109 SER A O 1
ATOM 806 N N . ALA A 1 110 ? 5.327 -17.593 -18.494 1.00 56.81 110 ALA A N 1
ATOM 807 C CA . ALA A 1 110 ? 5.429 -16.243 -17.944 1.00 56.81 110 ALA A CA 1
ATOM 808 C C . ALA A 1 110 ? 4.559 -15.240 -18.715 1.00 56.81 110 ALA A C 1
ATOM 810 O O . ALA A 1 110 ? 3.887 -14.405 -18.100 1.00 56.81 110 ALA A O 1
ATOM 811 N N . ARG A 1 111 ? 4.511 -15.333 -20.052 1.00 57.81 111 ARG A N 1
ATOM 812 C CA . ARG A 1 111 ? 3.618 -14.507 -20.882 1.00 57.81 111 ARG A CA 1
ATOM 813 C C . ARG A 1 111 ? 2.156 -14.807 -20.595 1.00 57.81 111 ARG A C 1
ATOM 815 O O . ARG A 1 111 ? 1.375 -13.877 -20.395 1.00 57.81 111 ARG A O 1
ATOM 822 N N . GLU A 1 112 ? 1.789 -16.082 -20.543 1.00 62.50 112 GLU A N 1
ATOM 823 C CA . GLU A 1 112 ? 0.420 -16.508 -20.268 1.00 62.50 112 GLU A CA 1
ATOM 824 C C . GLU A 1 112 ? -0.010 -16.115 -18.851 1.00 62.50 112 GLU A C 1
ATOM 826 O O . GLU A 1 112 ? -1.086 -15.542 -18.668 1.00 62.50 112 GLU A O 1
ATOM 831 N N . SER A 1 113 ? 0.864 -16.310 -17.863 1.00 57.88 113 SER A N 1
ATOM 832 C CA . SER A 1 113 ? 0.662 -15.881 -16.477 1.00 57.88 113 SER A CA 1
ATOM 833 C C . SER A 1 113 ? 0.528 -14.366 -16.368 1.00 57.88 113 SER A C 1
ATOM 835 O O . SER A 1 113 ? -0.369 -13.882 -15.682 1.00 57.88 113 SER A O 1
ATOM 837 N N . SER A 1 114 ? 1.335 -13.595 -17.101 1.00 54.97 114 SER A N 1
ATOM 838 C CA . SER A 1 114 ? 1.236 -12.129 -17.125 1.00 54.97 114 SER A CA 1
ATOM 839 C C . SER A 1 114 ? -0.057 -11.655 -17.788 1.00 54.97 114 SER A C 1
ATOM 841 O O . SER A 1 114 ? -0.724 -10.757 -17.277 1.00 54.97 114 SER A O 1
ATOM 843 N N . GLN A 1 115 ? -0.475 -12.284 -18.889 1.00 63.62 115 GLN A N 1
ATOM 844 C CA . GLN A 1 115 ? -1.748 -11.982 -19.551 1.00 63.62 115 GLN A CA 1
ATOM 845 C C . GLN A 1 115 ? -2.952 -12.399 -18.703 1.00 63.62 115 GLN A C 1
ATOM 847 O O . GLN A 1 115 ? -3.970 -11.703 -18.680 1.00 63.62 115 GLN A O 1
ATOM 852 N N . ARG A 1 116 ? -2.864 -13.530 -17.999 1.00 59.62 116 ARG A N 1
ATOM 853 C CA . ARG A 1 116 ? -3.8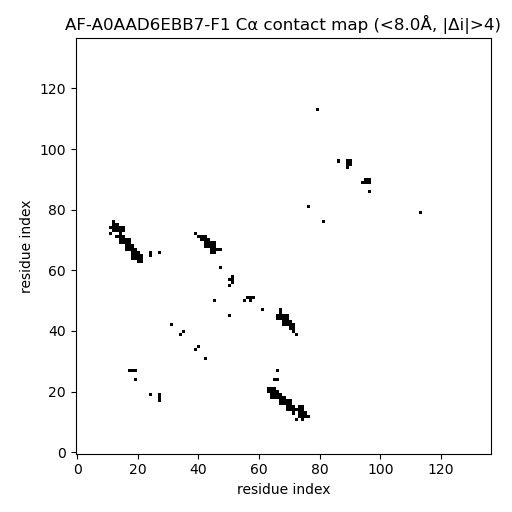70 -13.990 -17.039 1.00 59.62 116 ARG A CA 1
ATOM 854 C C . ARG A 1 116 ? -3.969 -13.024 -15.870 1.00 59.62 116 ARG A C 1
ATOM 856 O O . ARG A 1 116 ? -5.051 -12.516 -15.619 1.00 59.62 116 ARG A O 1
ATOM 863 N N . MET A 1 117 ? -2.848 -12.663 -15.259 1.00 50.56 117 MET A N 1
ATOM 864 C CA . MET A 1 117 ? -2.795 -11.691 -14.175 1.00 50.56 117 MET A CA 1
ATOM 865 C C . MET A 1 117 ? -3.305 -10.320 -14.632 1.00 50.56 117 MET A C 1
ATOM 867 O O . MET A 1 117 ? -4.090 -9.711 -13.921 1.00 50.56 117 MET A O 1
ATOM 871 N N . ALA A 1 118 ? -2.986 -9.852 -15.843 1.00 55.12 118 ALA A N 1
ATOM 872 C CA . ALA A 1 118 ? -3.534 -8.607 -16.395 1.00 55.12 118 ALA A CA 1
ATOM 873 C C . ALA A 1 118 ? -5.049 -8.677 -16.685 1.00 55.12 118 ALA A C 1
ATOM 875 O O . ALA A 1 118 ? -5.739 -7.654 -16.619 1.00 55.12 118 ALA A O 1
ATOM 876 N N . ARG A 1 119 ? -5.584 -9.859 -17.021 1.00 62.81 119 ARG A N 1
ATOM 877 C CA . ARG A 1 119 ? -7.032 -10.105 -17.162 1.00 62.81 119 ARG A CA 1
ATOM 878 C C . ARG A 1 119 ? -7.725 -10.160 -15.803 1.00 62.81 119 ARG A C 1
ATOM 880 O O . ARG A 1 119 ? -8.751 -9.508 -15.638 1.00 62.81 119 ARG A O 1
ATOM 887 N N . ASP A 1 120 ? -7.149 -10.868 -14.840 1.00 57.84 120 ASP A N 1
ATOM 888 C CA . ASP A 1 120 ? -7.674 -11.004 -13.480 1.00 57.84 120 ASP A CA 1
ATOM 889 C C . ASP A 1 120 ? -7.621 -9.670 -12.741 1.00 57.84 120 ASP A C 1
ATOM 891 O O . ASP A 1 120 ? -8.596 -9.267 -12.119 1.00 57.84 120 ASP A O 1
ATOM 895 N N . THR A 1 121 ? -6.543 -8.912 -12.930 1.00 53.16 121 THR A N 1
ATOM 896 C CA . THR A 1 121 ? -6.419 -7.533 -12.459 1.00 53.16 121 THR A CA 1
ATOM 897 C C . THR A 1 121 ? -7.536 -6.690 -13.078 1.00 53.16 121 THR A C 1
ATOM 899 O O . THR A 1 121 ? -8.328 -6.114 -12.342 1.00 53.16 121 THR A O 1
ATOM 902 N N . ARG A 1 122 ? -7.721 -6.689 -14.410 1.00 54.09 122 ARG A N 1
ATOM 903 C CA . ARG A 1 122 ? -8.851 -5.985 -15.063 1.00 54.09 122 ARG A CA 1
ATOM 904 C C . ARG A 1 122 ? -10.235 -6.421 -14.557 1.00 54.09 122 ARG A C 1
ATOM 906 O O . ARG A 1 122 ? -11.126 -5.577 -14.454 1.00 54.09 122 ARG A O 1
ATOM 913 N N . ARG A 1 123 ? -10.425 -7.701 -14.222 1.00 53.16 123 ARG A N 1
ATOM 914 C CA . ARG A 1 123 ? -11.648 -8.218 -13.578 1.00 53.16 123 ARG A CA 1
ATOM 915 C C . ARG A 1 123 ? -11.825 -7.691 -12.155 1.00 53.16 123 ARG A C 1
ATOM 917 O O . ARG A 1 123 ? -12.922 -7.298 -11.778 1.00 53.16 123 ARG A O 1
ATOM 924 N N . MET A 1 124 ? -10.750 -7.630 -11.383 1.00 40.19 124 MET A N 1
ATOM 925 C CA . MET A 1 124 ? -10.757 -7.084 -10.028 1.00 40.19 124 MET A CA 1
ATOM 926 C C . MET A 1 124 ? -11.104 -5.587 -10.041 1.00 40.19 124 MET A C 1
ATOM 928 O O . MET A 1 124 ? -11.913 -5.130 -9.238 1.00 40.19 124 MET A O 1
ATOM 932 N N . TRP A 1 125 ? -10.586 -4.840 -11.021 1.00 43.94 125 TRP A N 1
ATOM 933 C CA . TRP A 1 125 ? -10.892 -3.416 -11.206 1.00 43.94 125 TRP A CA 1
ATOM 934 C C . TRP A 1 125 ? -12.295 -3.143 -11.765 1.00 43.94 125 TRP A C 1
ATOM 936 O O . TRP A 1 125 ? -12.789 -2.031 -11.611 1.00 43.94 125 TRP A O 1
ATOM 946 N N . SER A 1 126 ? -12.976 -4.122 -12.377 1.00 48.38 126 SER A N 1
ATOM 947 C CA . SER A 1 126 ? -14.363 -3.934 -12.851 1.00 48.38 126 SER A CA 1
ATOM 948 C C . SER A 1 126 ? -15.400 -3.974 -11.726 1.00 48.38 126 SER A C 1
ATOM 950 O O . SER A 1 126 ? -16.537 -3.565 -11.946 1.00 48.38 126 SER A O 1
ATOM 952 N N . PHE A 1 127 ? -15.004 -4.415 -10.529 1.00 38.56 127 PHE A N 1
ATOM 953 C CA . PHE A 1 127 ? -15.807 -4.339 -9.307 1.00 38.56 127 PHE A CA 1
ATOM 954 C C . PHE A 1 127 ? -15.675 -2.990 -8.582 1.00 38.56 127 PHE A C 1
ATOM 956 O O . PHE A 1 127 ? -16.421 -2.724 -7.640 1.00 38.56 127 PHE A O 1
ATOM 963 N N . TRP A 1 128 ? -14.733 -2.135 -8.999 1.00 38.88 128 TRP A N 1
ATOM 964 C CA . TRP A 1 128 ? -14.537 -0.816 -8.406 1.00 38.88 128 TRP A CA 1
ATOM 965 C C . TRP A 1 128 ? -15.492 0.203 -9.054 1.00 38.88 128 TRP A C 1
ATOM 967 O O . TRP A 1 128 ? -15.543 0.278 -10.286 1.00 38.88 128 TRP A O 1
ATOM 977 N N . PRO A 1 129 ? -16.262 0.992 -8.278 1.00 36.00 129 PRO A N 1
ATOM 978 C CA . PRO A 1 129 ? -17.229 1.934 -8.834 1.00 36.00 129 PRO A CA 1
ATOM 979 C C . PRO A 1 129 ? -16.564 2.933 -9.788 1.00 36.00 129 PRO A C 1
ATOM 981 O O . PRO A 1 129 ? -15.597 3.608 -9.427 1.00 36.00 129 PRO A O 1
ATOM 984 N N . ARG A 1 130 ? -17.116 3.067 -11.002 1.00 42.22 130 ARG A N 1
ATOM 985 C CA . ARG A 1 130 ? -16.664 4.043 -12.015 1.00 42.22 130 ARG A CA 1
ATOM 986 C C . ARG A 1 130 ? -16.839 5.505 -11.580 1.00 42.22 130 ARG A C 1
ATOM 988 O O . ARG A 1 130 ? -16.298 6.393 -12.225 1.00 42.22 130 ARG A O 1
ATOM 995 N N . GLU A 1 131 ? -17.564 5.761 -10.494 1.00 35.28 131 GLU A N 1
ATOM 996 C CA . GLU A 1 131 ? -17.884 7.105 -9.991 1.00 35.28 131 GLU A CA 1
ATOM 997 C C . GLU A 1 131 ? -16.694 7.837 -9.345 1.00 35.28 131 GLU A C 1
ATOM 999 O O . GLU A 1 131 ? -16.764 9.038 -9.114 1.00 35.28 131 GLU A O 1
ATOM 1004 N N . LEU A 1 132 ? -15.557 7.163 -9.140 1.00 41.06 132 LEU A N 1
ATOM 1005 C CA . LEU A 1 132 ? -14.283 7.822 -8.808 1.00 41.06 132 LEU A CA 1
ATOM 1006 C C . LEU A 1 132 ? -13.494 8.267 -10.065 1.00 41.06 132 LEU A C 1
ATOM 1008 O O . LEU A 1 132 ? -12.348 8.698 -9.966 1.00 41.06 132 LEU A O 1
ATOM 1012 N N . GLY A 1 133 ? -14.099 8.151 -11.254 1.00 34.38 133 GLY A N 1
ATOM 1013 C CA . GLY A 1 133 ? -13.465 8.225 -12.573 1.00 34.38 133 GLY A CA 1
ATOM 1014 C C . GLY A 1 133 ? -13.392 9.599 -13.246 1.00 34.38 133 GLY A C 1
ATOM 1015 O O . GLY A 1 133 ? -13.510 9.664 -14.466 1.00 34.38 133 GLY A O 1
ATOM 1016 N N . HIS A 1 134 ? -13.151 10.689 -12.513 1.00 30.14 134 HIS A N 1
ATOM 1017 C CA . HIS A 1 134 ? -12.745 11.966 -13.128 1.00 30.14 134 HIS A CA 1
ATOM 1018 C C . HIS A 1 134 ? -11.222 12.121 -13.190 1.00 30.14 134 HIS A C 1
ATOM 1020 O O . HIS A 1 134 ? -10.686 13.161 -12.835 1.00 30.14 134 HIS A O 1
ATOM 1026 N N . LEU A 1 135 ? -10.511 11.101 -13.666 1.00 28.69 135 LEU A N 1
ATOM 1027 C CA . LEU A 1 135 ? -9.165 11.267 -14.210 1.00 28.69 135 LEU A CA 1
ATOM 1028 C C . LEU A 1 135 ? -9.043 10.330 -15.411 1.00 28.69 135 LEU A C 1
ATOM 1030 O O . LEU A 1 135 ? -9.065 9.110 -15.272 1.00 28.69 135 LEU A O 1
ATOM 1034 N N . HIS A 1 136 ? -8.991 10.931 -16.599 1.00 28.27 136 HIS A N 1
ATOM 1035 C CA . HIS A 1 136 ? -8.669 10.238 -17.838 1.00 28.27 136 HIS A CA 1
ATOM 1036 C C . HIS A 1 136 ? -7.247 9.666 -17.730 1.00 28.27 136 HIS A C 1
ATOM 1038 O O . HIS A 1 136 ? -6.316 10.398 -17.389 1.00 28.27 136 HIS A O 1
ATOM 1044 N N . TYR A 1 137 ? -7.133 8.359 -17.979 1.00 39.25 137 TYR A N 1
ATOM 1045 C CA . TYR A 1 137 ? -5.880 7.613 -18.120 1.00 39.25 137 TYR A CA 1
ATOM 1046 C C . TYR A 1 137 ? -5.253 7.835 -19.496 1.00 39.25 137 TYR A C 1
ATOM 1048 O O . TYR A 1 137 ? -6.032 7.963 -20.470 1.00 39.25 137 TYR A O 1
#

Organism: NCBI:txid40994

Sequence (137 aa):
MAVMAPVLWALPCPRLILSAANLSRPFVEGSIETCKSVGVQGLEKLTPDQIRARFSVVTGKLDGWNINVWNPTAGWAAAGTAIERMAGRCSAEGGEIHFGEDEGECAASARESSQRMARDTRRMWSFWPRELGHLHY

Foldseek 3Di:
DDPPDPPPPPPQAAWDKDWDFDPCVVVVVVVVVVCVVVPQPDKDWDDPVRCCVVPVVPPDDCPRRPTIITRRRDHDDPVVVVVVVVVVVCVVVVHDDDDDPVPPPPVVVVVVVVVVVVVVVVVVCVPPDCVVPPPDD

Mean predicted aligned error: 13.4 Å

Radius of gyration: 20.04 Å; Cα contacts (8 Å, |Δi|>4): 91; chains: 1; bounding box: 43×47×41 Å

Solvent-accessible surface area (backbone atoms only — not comparable to full-atom values): 8586 Å² total; per-residue (Å²): 137,84,83,80,75,80,88,79,70,89,67,82,41,67,59,35,75,52,69,25,41,78,88,45,39,66,60,53,52,53,48,53,52,50,40,52,75,76,64,61,69,74,68,40,80,47,53,73,66,57,45,32,74,76,36,72,86,60,76,73,87,64,82,66,52,78,43,31,34,37,30,68,84,39,58,75,73,66,59,68,63,52,50,52,51,51,51,55,50,38,49,73,73,71,46,85,82,87,78,71,92,61,65,69,63,54,55,52,48,50,51,52,49,50,54,46,49,55,49,51,49,53,56,60,56,68,73,50,72,71,87,79,61,90,64,90,129